Protein AF-A0A451AVR7-F1 (afdb_monomer)

Mean predicted aligned error: 3.8 Å

pLDDT: mean 91.72, std 8.13, range [57.62, 97.75]

Organism: NCBI:txid2126344

Foldseek 3Di:
DDDDDQDPVNVVVLCVVC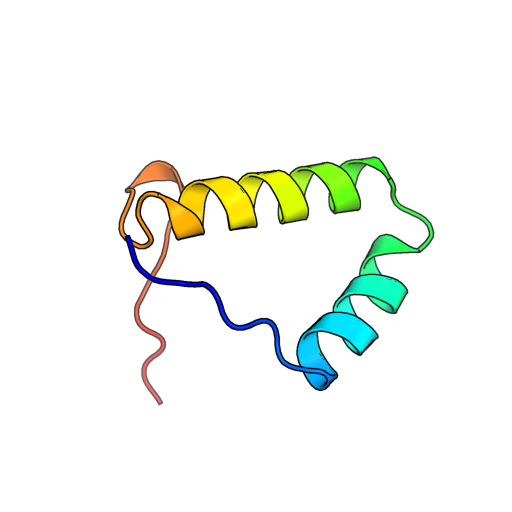VPPPPVNVVVVVLVVVCVVPVVPVVNVDDDDDD

Radius of gyration: 12.2 Å; Cα contacts (8 Å, |Δi|>4): 22; chains: 1; bounding box: 32×20×26 Å

Sequence (51 aa):
MRALVLTPKFKRVFRKFVSRNRKLQKRIEGTLEQMNKDVFAAHLGTHKLKW

Solvent-accessible surface area (backbone atoms only — not comparable to full-atom values): 3280 Å² total; per-residue (Å²): 124,61,85,80,81,80,47,71,69,53,55,55,51,48,52,66,73,30,69,91,32,70,70,58,39,54,52,52,53,52,49,52,57,45,41,37,71,44,63,80,41,75,92,69,68,70,72,86,83,80,131

Secondary structure (DSSP, 8-state):
-PPP---HHHHHHHHHHHTT-HHHHHHHHHHHHHHHH-TT-GGG-------

Structure (mmCIF, N/CA/C/O backbone):
data_AF-A0A451AVR7-F1
#
_entry.id   AF-A0A451AVR7-F1
#
loop_
_atom_site.group_PDB
_atom_site.id
_atom_site.type_symbol
_atom_site.label_atom_id
_atom_site.label_alt_id
_atom_site.label_comp_id
_atom_site.label_asym_id
_atom_site.label_entity_id
_atom_site.label_seq_id
_atom_site.pdbx_PDB_ins_code
_atom_site.Cartn_x
_atom_site.Cartn_y
_atom_site.Cartn_z
_atom_site.occupancy
_atom_site.B_iso_or_equiv
_atom_site.auth_seq_id
_atom_site.auth_comp_id
_atom_site.auth_asym_id
_atom_site.auth_atom_id
_atom_site.pdbx_PDB_model_num
ATOM 1 N N . MET A 1 1 ? 4.264 -4.989 -16.233 1.00 62.03 1 MET A N 1
ATOM 2 C CA . MET A 1 1 ? 3.533 -4.507 -15.039 1.00 62.03 1 MET A CA 1
ATOM 3 C C . MET A 1 1 ? 4.146 -5.144 -13.806 1.00 62.03 1 MET A C 1
ATOM 5 O O . MET A 1 1 ? 4.379 -6.346 -13.826 1.00 62.03 1 MET A O 1
ATOM 9 N N . ARG A 1 2 ? 4.471 -4.359 -12.773 1.00 69.88 2 ARG A N 1
ATOM 10 C CA . ARG A 1 2 ? 4.988 -4.892 -11.503 1.00 69.88 2 ARG A CA 1
ATOM 11 C C . ARG A 1 2 ? 3.829 -5.017 -10.529 1.00 69.88 2 ARG A C 1
ATOM 13 O O . ARG A 1 2 ? 3.140 -4.033 -10.299 1.00 69.88 2 ARG A O 1
ATOM 20 N N . ALA A 1 3 ? 3.634 -6.197 -9.954 1.00 81.12 3 ALA A N 1
ATOM 21 C CA . ALA A 1 3 ? 2.622 -6.374 -8.926 1.00 81.12 3 ALA A CA 1
ATOM 22 C C . ALA A 1 3 ? 3.041 -5.633 -7.647 1.00 81.12 3 ALA A C 1
ATOM 24 O O . ALA A 1 3 ? 4.099 -5.909 -7.077 1.00 81.12 3 ALA A O 1
ATOM 25 N N . LEU A 1 4 ? 2.210 -4.699 -7.183 1.00 87.44 4 LEU A N 1
ATOM 26 C CA . LEU A 1 4 ? 2.372 -4.111 -5.857 1.00 87.44 4 LEU A CA 1
ATOM 27 C C . LEU A 1 4 ? 2.023 -5.145 -4.781 1.00 87.44 4 LEU A C 1
ATOM 29 O O . LEU A 1 4 ? 0.883 -5.597 -4.676 1.00 87.44 4 LEU A O 1
ATOM 33 N N . VAL A 1 5 ? 2.995 -5.481 -3.933 1.00 90.94 5 VAL A N 1
ATOM 34 C CA . VAL A 1 5 ? 2.772 -6.360 -2.778 1.00 90.94 5 VAL A CA 1
ATOM 35 C C . VAL A 1 5 ? 2.502 -5.512 -1.538 1.00 90.94 5 VAL A C 1
ATOM 37 O O . VAL A 1 5 ? 3.409 -4.944 -0.930 1.00 90.94 5 VAL A O 1
ATOM 40 N N . LEU A 1 6 ? 1.232 -5.433 -1.135 1.00 93.62 6 LEU A N 1
ATOM 41 C CA . LEU A 1 6 ? 0.831 -4.734 0.087 1.00 93.62 6 LEU A CA 1
ATOM 42 C C . LEU A 1 6 ? 1.058 -5.626 1.311 1.00 93.62 6 LEU A C 1
ATOM 44 O O . LEU A 1 6 ? 0.302 -6.571 1.560 1.00 93.62 6 LEU A O 1
ATOM 48 N N . THR A 1 7 ? 2.075 -5.303 2.108 1.00 96.69 7 THR A N 1
ATOM 49 C CA . THR A 1 7 ? 2.408 -6.077 3.311 1.00 96.69 7 THR A CA 1
ATOM 50 C C . THR A 1 7 ? 1.296 -6.006 4.369 1.00 96.69 7 THR A C 1
ATOM 52 O O . THR A 1 7 ? 0.563 -5.012 4.446 1.00 96.69 7 THR A O 1
ATOM 55 N N . PRO A 1 8 ? 1.174 -7.010 5.259 1.00 97.56 8 PRO A N 1
ATOM 56 C CA . PRO A 1 8 ? 0.220 -6.956 6.370 1.00 97.56 8 PRO A CA 1
ATOM 57 C C . PRO A 1 8 ? 0.392 -5.710 7.254 1.00 97.56 8 PRO A C 1
ATOM 59 O O . PRO A 1 8 ? -0.598 -5.089 7.653 1.00 97.56 8 PRO A O 1
ATOM 62 N N . LYS A 1 9 ? 1.645 -5.293 7.503 1.00 97.38 9 LYS A N 1
ATOM 63 C CA . LYS A 1 9 ? 1.971 -4.064 8.245 1.00 97.38 9 LYS A CA 1
ATOM 64 C C . LYS A 1 9 ? 1.406 -2.831 7.542 1.00 97.38 9 LYS A C 1
ATOM 66 O O . LYS A 1 9 ? 0.728 -2.034 8.190 1.00 97.38 9 LYS A O 1
ATOM 71 N N . PHE A 1 10 ? 1.613 -2.713 6.229 1.00 96.75 10 PHE A N 1
ATOM 72 C CA . PHE A 1 10 ? 1.045 -1.626 5.434 1.00 96.75 10 PHE A CA 1
ATOM 73 C C . PHE A 1 10 ? -0.485 -1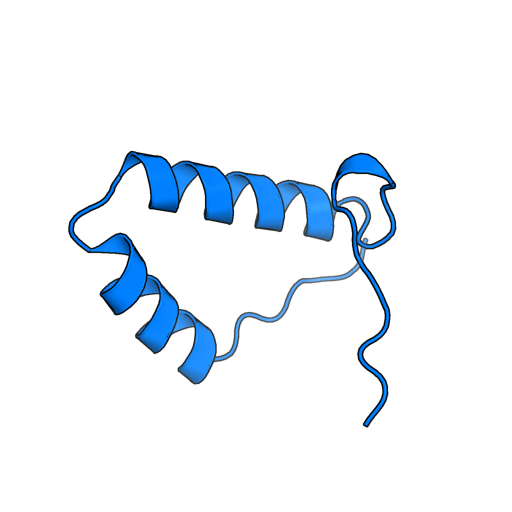.611 5.529 1.00 96.75 10 PHE A C 1
ATOM 75 O O . PHE A 1 10 ? -1.057 -0.598 5.918 1.00 96.75 10 PHE A O 1
ATOM 82 N N . LYS A 1 11 ? -1.153 -2.750 5.292 1.00 96.81 11 LYS A N 1
ATOM 83 C CA . LYS A 1 11 ? -2.624 -2.864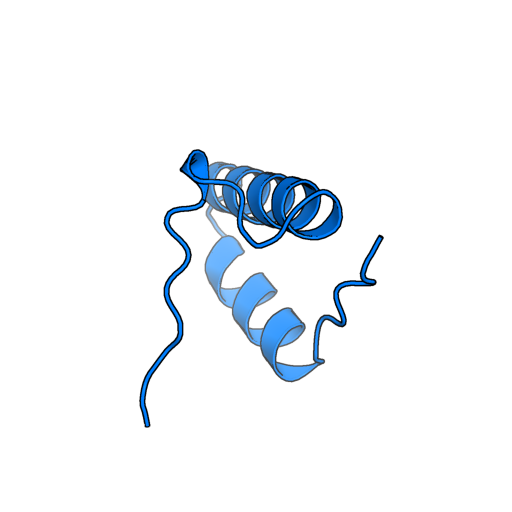 5.363 1.00 96.81 11 LYS A CA 1
ATOM 84 C C . LYS A 1 11 ? -3.185 -2.456 6.730 1.00 96.81 11 LYS A C 1
ATOM 86 O O . LYS A 1 11 ? -4.239 -1.824 6.811 1.00 96.81 11 LYS A O 1
ATOM 91 N N . ARG A 1 12 ? -2.510 -2.819 7.827 1.00 97.75 12 ARG A N 1
ATOM 92 C CA . ARG A 1 12 ? -2.917 -2.434 9.190 1.00 97.75 12 ARG A CA 1
ATOM 93 C C . ARG A 1 12 ? -2.817 -0.923 9.402 1.00 97.75 12 ARG A C 1
ATOM 95 O O . ARG A 1 12 ? -3.778 -0.324 9.880 1.00 97.75 12 ARG A O 1
ATOM 102 N N . VAL A 1 13 ? -1.682 -0.321 9.048 1.00 97.12 13 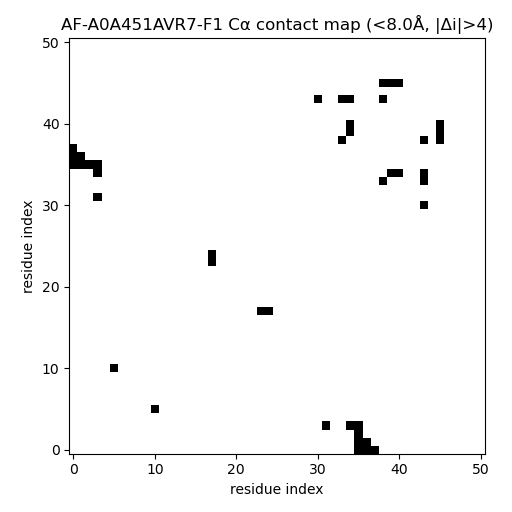VAL A N 1
ATO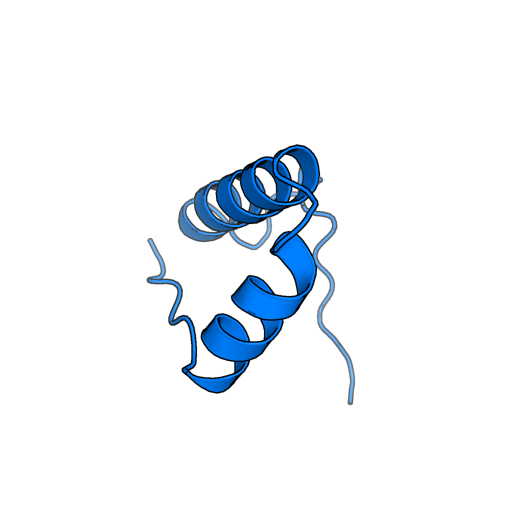M 103 C CA . VAL A 1 13 ? -1.458 1.123 9.221 1.00 97.12 13 VAL A CA 1
ATOM 104 C C . VAL A 1 13 ? -2.377 1.926 8.305 1.00 97.12 13 VAL A C 1
ATOM 106 O O . VAL A 1 13 ? -3.024 2.852 8.781 1.00 97.12 13 VAL A O 1
ATOM 109 N N . PHE A 1 14 ? -2.514 1.515 7.043 1.00 96.88 14 PHE A N 1
ATOM 110 C CA . PHE A 1 14 ? -3.415 2.127 6.070 1.00 96.88 14 PHE A CA 1
ATOM 111 C C . PHE A 1 14 ? -4.847 2.215 6.606 1.00 96.88 14 PHE A C 1
ATOM 113 O O . PHE A 1 14 ? -5.391 3.312 6.697 1.00 96.88 14 PHE A O 1
ATOM 120 N N . ARG A 1 15 ? -5.420 1.093 7.072 1.00 96.31 15 ARG A N 1
ATOM 121 C CA . ARG A 1 15 ? -6.774 1.070 7.656 1.00 96.31 15 ARG A CA 1
ATOM 122 C C . ARG A 1 15 ? -6.934 2.054 8.813 1.00 96.31 15 ARG A C 1
ATOM 124 O O . ARG A 1 15 ? -7.925 2.774 8.861 1.00 96.31 15 ARG A O 1
ATOM 131 N N . LYS A 1 16 ? -5.960 2.119 9.730 1.00 96.44 16 LYS A N 1
ATOM 132 C CA . LYS A 1 16 ? -5.997 3.067 10.858 1.00 96.44 16 LYS A CA 1
ATOM 133 C C . LYS A 1 16 ? -5.936 4.514 10.361 1.00 96.44 16 LYS A C 1
ATOM 135 O O . LYS A 1 16 ? -6.713 5.347 10.822 1.00 96.44 16 LYS A O 1
ATOM 140 N N . PHE A 1 17 ? -5.049 4.783 9.406 1.00 96.25 17 PHE A N 1
ATOM 141 C CA . PHE A 1 17 ? -4.760 6.114 8.879 1.00 96.25 17 PHE A CA 1
ATOM 142 C C . PHE A 1 17 ? -5.935 6.724 8.108 1.00 96.25 17 PHE A C 1
ATOM 144 O O . PHE A 1 17 ? -6.209 7.912 8.243 1.00 96.25 17 PHE A O 1
ATOM 151 N N . VAL A 1 18 ? -6.672 5.909 7.351 1.00 97.12 18 VAL A N 1
ATOM 152 C CA . VAL A 1 18 ? -7.795 6.386 6.526 1.00 97.12 18 VAL A CA 1
ATOM 153 C C . VAL A 1 18 ? -9.164 6.242 7.191 1.00 97.12 18 VAL A C 1
ATOM 155 O O . VAL A 1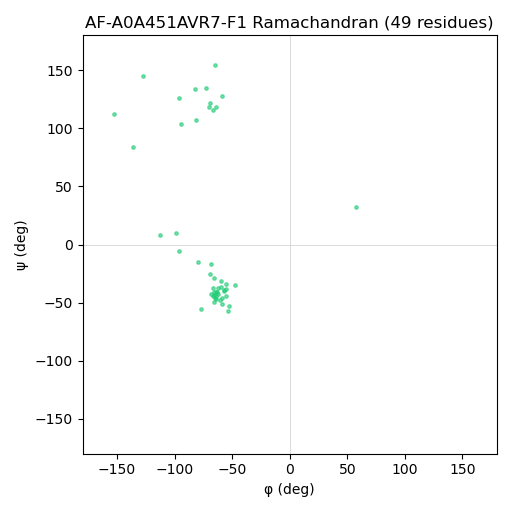 18 ? -10.148 6.740 6.652 1.00 97.12 18 VAL A O 1
ATOM 158 N N . SER A 1 19 ? -9.237 5.607 8.366 1.00 95.06 19 SER A N 1
ATOM 159 C CA . SER A 1 19 ? -10.485 5.211 9.046 1.00 95.06 19 SER A CA 1
ATOM 160 C C . SER A 1 19 ? -11.563 6.29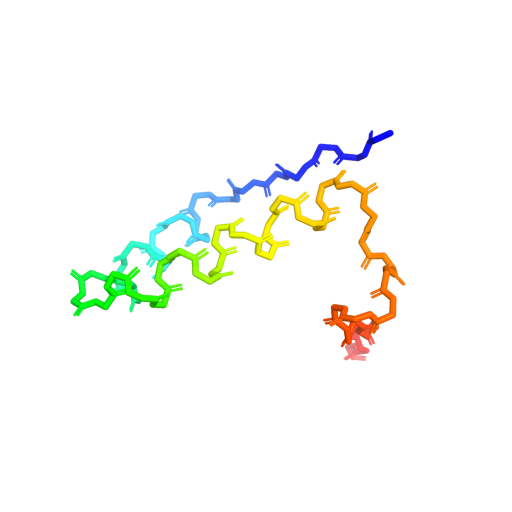9 9.138 1.00 95.06 19 SER A C 1
ATOM 162 O O . SER A 1 19 ? -12.748 5.994 9.040 1.00 95.06 19 SER A O 1
ATOM 164 N N . ARG A 1 20 ? -11.174 7.568 9.299 1.00 94.81 20 ARG A N 1
ATOM 165 C CA . ARG A 1 20 ? -12.094 8.718 9.397 1.00 94.81 20 ARG A CA 1
ATOM 166 C C . ARG A 1 20 ? -12.000 9.681 8.213 1.00 94.81 20 ARG A C 1
ATOM 168 O O . ARG A 1 20 ? -12.584 10.757 8.248 1.00 94.81 20 ARG A O 1
ATOM 175 N N . ASN A 1 21 ? -11.256 9.326 7.167 1.00 96.88 21 ASN A N 1
ATOM 176 C CA . ASN A 1 21 ? -10.980 10.212 6.044 1.00 96.88 21 ASN A CA 1
ATOM 177 C C . ASN A 1 21 ? -11.116 9.479 4.704 1.00 96.88 21 ASN A C 1
ATOM 179 O O . ASN A 1 21 ? -10.141 9.048 4.087 1.00 96.88 21 ASN A O 1
ATOM 183 N N . ARG A 1 22 ? -12.361 9.399 4.220 1.00 95.06 22 ARG A N 1
ATOM 184 C CA . ARG A 1 22 ? -12.700 8.785 2.924 1.00 95.06 22 ARG A CA 1
ATOM 185 C C . ARG A 1 22 ? -12.020 9.466 1.733 1.00 95.06 22 ARG A C 1
ATOM 187 O O . ARG A 1 22 ? -11.711 8.801 0.749 1.00 95.06 22 ARG A O 1
ATOM 194 N N . LYS A 1 23 ? -11.771 10.779 1.802 1.00 97.31 23 LYS A N 1
ATOM 195 C CA . LYS A 1 23 ? -11.071 11.515 0.734 1.00 97.31 23 LYS A CA 1
ATOM 196 C C . LYS A 1 23 ? -9.607 11.082 0.647 1.00 97.31 23 LYS A C 1
ATOM 198 O O . LYS A 1 23 ? -9.094 10.860 -0.446 1.00 97.31 23 LYS A O 1
ATOM 203 N N . LEU A 1 24 ? -8.957 10.920 1.799 1.00 96.88 24 LEU A N 1
ATOM 204 C CA . LEU A 1 24 ? -7.591 10.413 1.892 1.00 96.88 24 LEU A CA 1
ATOM 205 C C . LEU A 1 24 ? -7.493 8.957 1.430 1.00 96.88 24 LEU A C 1
ATOM 207 O O . LEU A 1 24 ? -6.563 8.633 0.698 1.00 96.88 24 LEU A O 1
ATOM 211 N N . GLN A 1 25 ? -8.468 8.116 1.793 1.00 97.75 25 GLN A N 1
ATOM 212 C CA . GLN A 1 25 ? -8.547 6.735 1.314 1.00 97.75 25 GLN A CA 1
ATOM 213 C C . GLN A 1 25 ? -8.498 6.670 -0.216 1.00 97.75 25 GLN A C 1
ATOM 215 O O . GLN A 1 25 ? -7.570 6.085 -0.770 1.00 97.75 25 GLN A O 1
ATOM 220 N N . LYS A 1 26 ? -9.438 7.354 -0.884 1.00 97.56 26 LYS A N 1
ATOM 221 C CA . LYS A 1 26 ? -9.517 7.392 -2.351 1.00 97.56 26 LYS A CA 1
ATOM 222 C C . LYS A 1 26 ? -8.233 7.910 -2.994 1.00 97.56 26 LYS A C 1
ATOM 224 O O . LYS A 1 26 ? -7.813 7.401 -4.026 1.00 97.56 26 LYS A O 1
ATOM 229 N N . ARG A 1 27 ? -7.596 8.920 -2.390 1.00 96.69 27 ARG A N 1
ATOM 230 C CA . ARG A 1 27 ? -6.341 9.477 -2.908 1.00 96.69 27 ARG A CA 1
ATOM 231 C C . ARG A 1 27 ? -5.209 8.451 -2.858 1.00 96.69 27 ARG A C 1
ATOM 233 O O . ARG A 1 27 ? -4.509 8.300 -3.848 1.00 96.69 27 ARG A O 1
ATOM 240 N N . ILE A 1 28 ? -5.051 7.741 -1.740 1.00 96.06 28 ILE A N 1
ATOM 241 C CA . ILE A 1 28 ? -4.015 6.708 -1.597 1.00 96.06 28 ILE A CA 1
ATOM 242 C C . ILE A 1 28 ? -4.287 5.532 -2.541 1.00 96.06 28 ILE A C 1
ATOM 244 O O . ILE A 1 28 ? -3.363 5.069 -3.200 1.00 96.06 28 ILE A O 1
ATOM 248 N N . GLU A 1 29 ? -5.536 5.072 -2.644 1.00 96.50 29 GLU A N 1
ATOM 249 C CA . GLU A 1 29 ? -5.928 4.000 -3.572 1.00 96.50 29 GLU A CA 1
ATOM 250 C C . GLU A 1 29 ? -5.625 4.379 -5.030 1.00 96.50 29 GLU A C 1
ATOM 252 O O . GLU A 1 29 ? -4.968 3.612 -5.732 1.00 96.50 29 GLU A O 1
ATOM 257 N N . GLY A 1 30 ? -5.972 5.599 -5.455 1.00 95.88 30 GLY A N 1
ATOM 258 C CA . GLY A 1 30 ? -5.635 6.097 -6.793 1.00 95.88 30 GLY A CA 1
ATOM 259 C C . GLY A 1 30 ? -4.126 6.192 -7.047 1.00 95.88 30 GLY A C 1
ATOM 260 O O . GLY A 1 30 ? -3.657 5.860 -8.135 1.00 95.88 30 GLY A O 1
ATOM 261 N N . THR A 1 31 ? -3.334 6.581 -6.042 1.00 95.06 31 THR A N 1
ATOM 262 C CA . THR A 1 31 ? -1.865 6.550 -6.137 1.00 95.06 31 THR A CA 1
ATOM 263 C C . THR A 1 31 ? -1.340 5.118 -6.288 1.00 95.06 31 THR A C 1
ATOM 265 O O . THR A 1 31 ? -0.451 4.889 -7.104 1.00 95.06 31 THR A O 1
ATOM 268 N N . LEU A 1 32 ? -1.897 4.137 -5.565 1.00 94.50 32 LEU A N 1
ATOM 269 C CA . LEU A 1 32 ? -1.513 2.726 -5.713 1.00 94.50 32 LEU A CA 1
ATOM 270 C C . LEU A 1 32 ? -1.828 2.196 -7.120 1.00 94.50 32 LEU A C 1
ATOM 272 O O . LEU A 1 32 ? -1.005 1.496 -7.707 1.00 94.50 32 LEU A O 1
ATOM 276 N N . GLU A 1 33 ? -2.975 2.557 -7.697 1.00 93.56 33 GLU A N 1
ATOM 277 C CA . GLU A 1 33 ? -3.316 2.194 -9.078 1.00 93.56 33 GLU A CA 1
ATOM 278 C C . GLU A 1 33 ? -2.336 2.788 -10.096 1.00 93.56 33 GLU A C 1
ATOM 280 O O . GLU A 1 33 ? -1.915 2.099 -11.028 1.00 93.56 33 GLU A O 1
ATOM 285 N N . GLN A 1 34 ? -1.942 4.052 -9.915 1.00 93.06 34 GLN A N 1
ATOM 286 C CA . GLN A 1 34 ? -0.943 4.713 -10.760 1.00 93.06 34 GLN A CA 1
ATOM 287 C C . GLN A 1 34 ? 0.427 4.040 -10.632 1.00 93.06 34 GLN A C 1
ATOM 289 O O . GLN A 1 34 ? 1.025 3.689 -11.646 1.00 93.06 34 GLN A O 1
ATOM 294 N N . MET A 1 35 ? 0.880 3.759 -9.407 1.00 92.81 35 MET A N 1
ATOM 295 C CA . MET A 1 35 ? 2.135 3.042 -9.156 1.00 92.81 35 MET A CA 1
ATOM 296 C C . MET A 1 35 ? 2.149 1.641 -9.784 1.00 92.81 35 MET A C 1
ATOM 298 O O . MET A 1 35 ? 3.186 1.195 -10.266 1.00 92.81 35 MET A O 1
ATOM 302 N N . ASN A 1 36 ? 1.015 0.934 -9.801 1.00 92.00 36 ASN A N 1
ATOM 303 C CA . ASN A 1 36 ? 0.918 -0.386 -10.430 1.00 92.00 36 ASN A CA 1
ATOM 304 C C . ASN A 1 36 ? 1.104 -0.320 -11.960 1.00 92.00 36 ASN A C 1
ATOM 306 O O . ASN A 1 36 ? 1.588 -1.278 -12.571 1.00 92.00 36 ASN A O 1
ATOM 310 N N . LYS A 1 37 ? 0.737 0.813 -12.576 1.00 91.94 37 LYS A N 1
ATOM 311 C CA . LYS A 1 37 ? 0.974 1.091 -14.000 1.00 91.94 37 LYS A CA 1
ATOM 312 C C . LYS A 1 37 ? 2.434 1.472 -14.242 1.00 91.94 37 LYS A C 1
ATOM 314 O O . LYS A 1 37 ? 3.100 0.817 -15.040 1.00 91.94 37 LYS A O 1
ATOM 319 N N . ASP A 1 38 ? 2.919 2.487 -13.530 1.00 90.38 38 ASP A N 1
ATOM 320 C CA . ASP A 1 38 ? 4.294 2.978 -13.606 1.00 90.38 38 ASP A CA 1
ATOM 321 C C . ASP A 1 38 ? 4.718 3.631 -12.281 1.00 90.38 38 ASP A C 1
ATOM 323 O O . ASP A 1 38 ? 4.232 4.695 -11.905 1.00 90.38 38 ASP A O 1
ATOM 327 N N . VAL A 1 39 ? 5.659 2.996 -11.576 1.00 88.75 39 VAL A N 1
ATOM 328 C CA . VAL A 1 39 ? 6.189 3.495 -10.297 1.00 88.75 39 VAL A CA 1
ATOM 329 C C . VAL A 1 39 ? 7.029 4.760 -10.483 1.00 88.75 39 VAL A C 1
ATOM 331 O O . VAL A 1 39 ? 7.131 5.537 -9.543 1.00 88.75 39 VAL A O 1
ATOM 334 N N . PHE A 1 40 ? 7.623 4.982 -11.659 1.00 88.25 4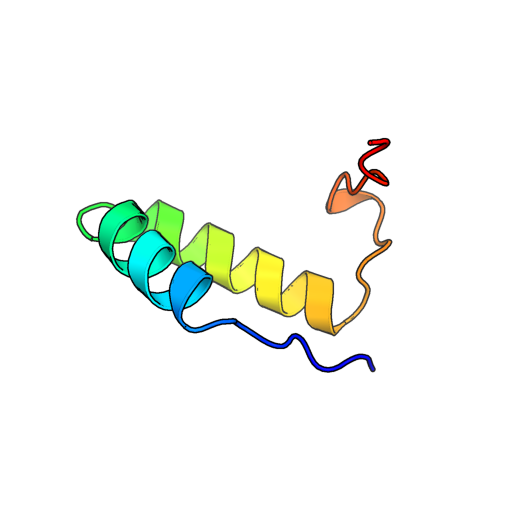0 PHE A N 1
ATOM 335 C CA . PHE A 1 40 ? 8.530 6.107 -11.910 1.00 88.25 40 PHE A CA 1
ATOM 336 C C . PHE A 1 40 ? 7.847 7.286 -12.611 1.00 88.25 40 PHE A C 1
ATOM 338 O O . PHE A 1 40 ? 8.523 8.227 -13.030 1.00 88.25 40 PHE A O 1
ATOM 345 N N . ALA A 1 41 ? 6.516 7.263 -12.724 1.00 89.75 41 ALA A N 1
ATOM 346 C CA . ALA A 1 41 ? 5.776 8.337 -13.361 1.00 89.75 41 ALA A CA 1
ATOM 347 C C . ALA A 1 41 ? 6.033 9.672 -12.638 1.00 89.75 41 ALA A C 1
ATOM 349 O O . ALA A 1 41 ? 5.844 9.785 -11.427 1.00 89.75 41 ALA A O 1
ATOM 350 N N . ALA A 1 42 ? 6.429 10.709 -13.384 1.00 89.38 42 ALA A N 1
ATOM 351 C CA . ALA A 1 42 ? 6.890 11.982 -12.813 1.00 89.38 42 ALA A CA 1
ATOM 352 C C . ALA A 1 42 ? 5.878 12.638 -11.850 1.00 89.38 42 ALA A C 1
ATOM 354 O O . ALA A 1 42 ? 6.266 13.221 -10.840 1.00 89.38 42 ALA A O 1
ATOM 355 N N . HIS A 1 43 ? 4.576 12.490 -12.115 1.00 90.12 43 HIS A N 1
ATOM 356 C CA . HIS A 1 43 ? 3.504 13.042 -11.278 1.00 90.12 43 HIS A CA 1
ATOM 357 C C . HIS A 1 43 ? 3.382 12.375 -9.895 1.00 90.12 43 HIS A C 1
ATOM 359 O O . HIS A 1 43 ? 2.749 12.941 -9.005 1.00 90.12 43 HIS A O 1
ATOM 365 N N . LEU A 1 44 ? 3.974 11.191 -9.702 1.00 90.88 44 LEU A N 1
ATOM 366 C CA . LEU A 1 44 ? 4.011 10.505 -8.410 1.00 90.88 44 LEU A CA 1
ATOM 367 C C . LEU A 1 44 ? 5.096 11.062 -7.479 1.00 90.88 44 LEU A C 1
ATOM 369 O O . LEU A 1 44 ? 5.059 10.773 -6.284 1.00 90.88 44 LEU A O 1
ATOM 373 N N . GLY A 1 45 ? 6.058 11.836 -8.000 1.00 91.38 45 GLY A N 1
ATOM 374 C CA . GLY A 1 45 ? 7.138 12.424 -7.200 1.00 91.38 45 GLY A CA 1
ATOM 375 C C . GLY A 1 45 ? 7.968 11.382 -6.444 1.00 91.38 45 GLY A C 1
ATOM 376 O O . GLY A 1 45 ? 8.402 11.625 -5.319 1.00 91.38 45 GLY A O 1
ATOM 377 N N . THR A 1 46 ? 8.130 10.178 -7.003 1.00 91.25 46 THR A N 1
ATOM 378 C CA . THR A 1 46 ? 8.861 9.103 -6.329 1.00 91.25 46 THR A CA 1
ATOM 379 C C . THR A 1 46 ? 10.357 9.379 -6.324 1.00 91.25 46 THR A C 1
ATOM 381 O O . THR A 1 46 ? 10.947 9.659 -7.367 1.00 91.25 46 THR A O 1
ATOM 384 N N . HIS A 1 47 ? 10.991 9.186 -5.172 1.00 90.06 47 HIS A N 1
ATOM 385 C CA . HIS A 1 47 ? 12.440 9.241 -5.030 1.00 90.06 47 HIS A CA 1
ATOM 386 C C . HIS A 1 47 ? 12.942 7.968 -4.354 1.00 90.06 47 HIS A C 1
ATOM 388 O O . HIS A 1 47 ? 12.285 7.410 -3.471 1.00 90.06 47 HIS A O 1
ATOM 394 N N . LYS A 1 48 ? 14.129 7.502 -4.754 1.00 87.56 48 LYS A N 1
ATOM 395 C CA . LYS A 1 48 ? 14.802 6.407 -4.055 1.00 87.56 48 LYS A CA 1
ATOM 396 C C . LYS A 1 48 ? 15.201 6.902 -2.666 1.00 87.56 48 LYS A C 1
ATOM 398 O O . LYS A 1 48 ? 16.041 7.792 -2.552 1.00 87.56 48 LYS A O 1
ATOM 403 N N . LEU A 1 49 ? 14.625 6.303 -1.628 1.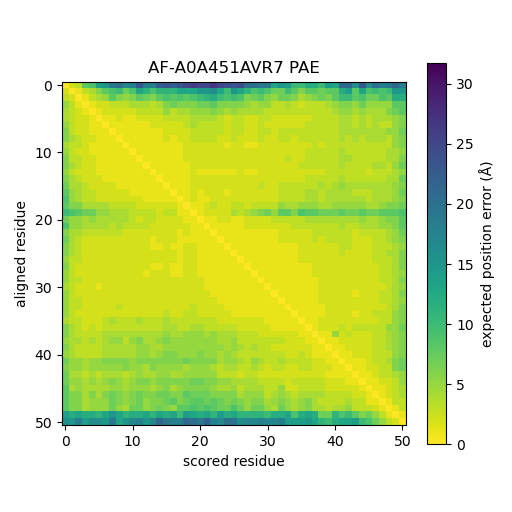00 89.00 49 LEU A N 1
ATOM 404 C CA . LEU A 1 49 ? 15.080 6.517 -0.259 1.00 89.00 49 LEU A CA 1
ATOM 405 C C . LEU A 1 49 ? 16.515 5.985 -0.149 1.00 89.00 49 LEU A C 1
ATOM 407 O O . LEU A 1 49 ? 16.767 4.808 -0.425 1.00 89.00 49 LEU A O 1
ATOM 411 N N . LYS A 1 50 ? 17.459 6.870 0.174 1.00 86.12 50 LYS A N 1
ATOM 412 C CA . LYS A 1 50 ? 18.806 6.472 0.586 1.00 86.12 50 LYS A CA 1
ATOM 413 C C . LYS A 1 50 ? 18.740 6.110 2.069 1.00 86.12 50 LYS A C 1
ATOM 415 O O . LYS A 1 50 ? 18.085 6.818 2.831 1.00 86.12 50 LYS A O 1
ATOM 420 N N . TRP A 1 51 ? 19.350 4.983 2.409 1.00 57.62 51 TRP A N 1
ATOM 421 C CA . TRP A 1 51 ? 19.587 4.563 3.786 1.00 57.62 51 TRP A CA 1
ATOM 422 C C . TRP A 1 51 ? 20.901 5.161 4.266 1.00 57.62 51 TRP A C 1
ATOM 424 O O . TRP A 1 51 ? 21.801 5.302 3.403 1.00 57.62 51 TRP A O 1
#